Protein AF-A0A7X1L3L6-F1 (afdb_monomer_lite)

Sequence (174 aa):
MPSVTDPGHETSVGVLSGSQTISVDTRVDSISLASKSTITISGDVTLYVDGDIHISGKAMIDIPIGSALTIYASGTIHMAGQGIVNQNAKPENLIIYGTDGFSNAHFSGQAAFYGAIYAPEADFNFSGQEDIFGSIICNTVDITGQGNIHYDEHLKNIGSGTVSGFNIISWKNL

pLDDT: mean 88.83, std 12.39, range [46.47, 98.69]

Structure (mmCIF, N/CA/C/O backbone):
data_AF-A0A7X1L3L6-F1
#
_entry.id   AF-A0A7X1L3L6-F1
#
loop_
_atom_site.group_PDB
_atom_site.id
_atom_site.type_symbol
_atom_site.label_atom_id
_atom_site.label_alt_id
_atom_site.label_comp_id
_atom_site.label_asym_id
_atom_site.label_entity_id
_atom_site.label_seq_id
_atom_site.pdbx_PDB_ins_code
_atom_site.Cartn_x
_atom_site.Cartn_y
_atom_site.Cartn_z
_atom_site.occupancy
_atom_site.B_iso_or_equiv
_atom_site.auth_seq_id
_atom_site.auth_comp_id
_atom_site.auth_asym_id
_atom_site.auth_atom_id
_atom_site.pdbx_PDB_model_num
ATOM 1 N N . MET A 1 1 ? 7.232 -13.470 -14.972 1.00 62.84 1 MET A N 1
ATOM 2 C CA . MET A 1 1 ? 6.851 -14.166 -13.719 1.00 62.84 1 MET A CA 1
ATOM 3 C C . MET A 1 1 ? 5.352 -14.445 -13.774 1.00 62.84 1 MET A C 1
ATOM 5 O O . MET A 1 1 ? 4.723 -13.811 -14.612 1.00 62.84 1 MET A O 1
ATOM 9 N N . PRO A 1 2 ? 4.784 -15.409 -13.024 1.00 79.25 2 PRO A N 1
ATOM 10 C CA . PRO A 1 2 ? 3.338 -15.637 -13.073 1.00 79.25 2 PRO A CA 1
ATOM 11 C C . PRO A 1 2 ? 2.583 -14.373 -12.641 1.00 79.25 2 PRO A C 1
ATOM 13 O O . PRO A 1 2 ? 2.970 -13.741 -11.663 1.00 79.25 2 PRO A O 1
ATOM 16 N N . SER A 1 3 ? 1.547 -13.996 -13.388 1.00 79.69 3 SER A N 1
ATOM 17 C CA . SER A 1 3 ? 0.646 -12.910 -13.000 1.00 79.69 3 SER A CA 1
ATOM 18 C C . SER A 1 3 ? -0.198 -13.324 -11.791 1.00 79.69 3 SER A C 1
ATOM 20 O O . SER A 1 3 ? -0.381 -14.517 -11.521 1.00 79.69 3 SER A O 1
ATOM 22 N N . VAL A 1 4 ? -0.687 -12.337 -11.039 1.00 85.00 4 VAL A N 1
ATOM 23 C CA . VAL A 1 4 ? -1.617 -12.562 -9.928 1.00 85.00 4 VAL A CA 1
ATOM 24 C C . VAL A 1 4 ? -3.015 -12.207 -10.395 1.00 85.00 4 VAL A C 1
ATOM 26 O O . VAL A 1 4 ? -3.255 -11.105 -10.874 1.00 85.00 4 VAL A O 1
ATOM 29 N N . THR A 1 5 ? -3.949 -13.134 -10.233 1.00 84.31 5 THR A N 1
ATOM 30 C CA . THR A 1 5 ? -5.370 -12.851 -10.424 1.00 84.31 5 THR A CA 1
ATOM 31 C C . THR A 1 5 ? -5.978 -12.475 -9.082 1.00 84.31 5 THR A C 1
ATOM 33 O O . THR A 1 5 ? -5.655 -13.093 -8.066 1.00 84.31 5 THR A O 1
ATOM 36 N N . ASP A 1 6 ? -6.864 -11.482 -9.083 1.00 81.75 6 ASP A N 1
ATOM 37 C CA . ASP A 1 6 ? -7.730 -11.207 -7.939 1.00 81.75 6 ASP A CA 1
ATOM 38 C C . ASP A 1 6 ? -8.536 -12.485 -7.601 1.00 81.75 6 ASP A C 1
ATOM 40 O O . ASP A 1 6 ? -9.274 -12.972 -8.466 1.00 81.75 6 ASP A O 1
ATOM 44 N N . PRO A 1 7 ? -8.402 -13.074 -6.393 1.00 81.75 7 PRO A N 1
ATOM 45 C CA . PRO A 1 7 ? -9.155 -14.269 -6.012 1.00 81.75 7 PRO A CA 1
ATOM 46 C C . PRO A 1 7 ? -10.665 -14.009 -5.862 1.00 81.75 7 PRO A C 1
ATOM 48 O O . PRO A 1 7 ? -11.432 -14.965 -5.729 1.00 81.75 7 PRO A O 1
ATOM 51 N N . GLY A 1 8 ? -11.091 -12.748 -5.946 1.00 72.81 8 GLY A N 1
ATOM 52 C CA . GLY A 1 8 ? -12.473 -12.311 -5.913 1.00 72.81 8 GLY A CA 1
ATOM 53 C C . GLY A 1 8 ? -12.972 -12.084 -4.491 1.00 72.81 8 GLY A C 1
ATOM 54 O O . GLY A 1 8 ? -12.715 -12.863 -3.574 1.00 72.81 8 GLY A O 1
ATOM 55 N N . HIS A 1 9 ? -13.756 -11.021 -4.331 1.00 72.12 9 HIS A N 1
ATOM 56 C CA . HIS A 1 9 ? -14.533 -10.722 -3.131 1.00 72.12 9 HIS A CA 1
ATOM 57 C C . HIS A 1 9 ? -15.888 -10.115 -3.526 1.00 72.12 9 HIS A C 1
ATOM 59 O O . HIS A 1 9 ? -16.098 -9.810 -4.703 1.00 72.12 9 HIS A O 1
ATOM 65 N N . GLU A 1 10 ? -16.811 -9.997 -2.565 1.00 80.38 10 GLU A N 1
ATOM 66 C CA . GLU A 1 10 ? -18.189 -9.489 -2.708 1.00 80.38 10 GLU A CA 1
ATOM 67 C C . GLU A 1 10 ? -18.298 -8.144 -3.473 1.00 80.38 10 GLU A C 1
ATOM 69 O O . GLU A 1 10 ? -17.320 -7.544 -3.915 1.00 80.38 10 GLU A O 1
ATOM 74 N N . THR A 1 11 ? -19.518 -7.624 -3.638 1.00 89.44 11 THR A N 1
ATOM 75 C CA . THR A 1 11 ? -19.726 -6.308 -4.279 1.00 89.44 11 THR A CA 1
ATOM 76 C C . THR A 1 11 ? -18.932 -5.209 -3.562 1.00 89.44 11 THR A C 1
ATOM 78 O O . THR A 1 11 ? -18.919 -5.155 -2.332 1.00 89.44 11 THR A O 1
ATOM 81 N N . SER A 1 12 ? -18.303 -4.320 -4.337 1.00 93.94 12 SER A N 1
ATOM 82 C CA . SER A 1 12 ? -17.580 -3.160 -3.810 1.00 93.94 12 SER A CA 1
ATOM 83 C C . SER A 1 12 ? -18.454 -2.315 -2.872 1.00 93.94 12 SER A C 1
ATOM 85 O O . SER A 1 12 ? -19.629 -2.064 -3.155 1.00 93.94 12 SER A O 1
ATOM 87 N N . VAL A 1 13 ? -17.869 -1.838 -1.770 1.00 95.75 13 VAL A N 1
ATOM 88 C CA . VAL A 1 13 ? -18.517 -0.911 -0.823 1.00 95.75 13 VAL A CA 1
ATOM 89 C C . VAL A 1 13 ? -18.315 0.565 -1.195 1.00 95.75 13 VAL A C 1
ATOM 91 O O . VAL A 1 13 ? -18.638 1.456 -0.407 1.00 95.75 13 VAL A O 1
ATOM 94 N N . GLY A 1 14 ? -17.799 0.839 -2.394 1.00 96.81 14 GLY A N 1
ATOM 95 C CA . GLY A 1 14 ? -17.520 2.185 -2.882 1.00 96.81 14 GLY A CA 1
ATOM 96 C C . GLY A 1 14 ? -16.105 2.656 -2.551 1.00 96.81 14 GLY A C 1
ATOM 97 O O . GLY A 1 14 ? -15.178 1.860 -2.416 1.00 96.81 14 GLY A O 1
ATOM 98 N N . VAL A 1 15 ? -15.925 3.972 -2.433 1.00 98.00 15 VAL A N 1
ATOM 99 C CA . VAL A 1 15 ? -14.619 4.594 -2.167 1.00 98.00 15 VAL A CA 1
ATOM 100 C C . VAL A 1 15 ? -14.336 4.645 -0.668 1.00 98.00 15 VAL A C 1
ATOM 102 O O . VAL A 1 15 ? -15.094 5.261 0.087 1.00 98.00 15 VAL A O 1
ATOM 105 N N . LEU A 1 16 ? -13.194 4.105 -0.233 1.00 97.62 16 LEU A N 1
ATOM 106 C CA . LEU A 1 16 ? -12.706 4.371 1.121 1.00 97.62 16 LEU A CA 1
ATOM 107 C C . LEU A 1 16 ? -12.058 5.751 1.175 1.00 97.62 16 LEU A C 1
ATOM 109 O O . LEU A 1 16 ? -11.061 6.032 0.511 1.00 97.62 16 LEU A O 1
ATOM 113 N N . SER A 1 17 ? -12.632 6.618 2.001 1.00 96.19 17 SER A N 1
ATOM 114 C CA . SER A 1 17 ? -12.134 7.965 2.257 1.00 96.19 17 SER A CA 1
ATOM 115 C C . SER A 1 17 ? -12.346 8.345 3.723 1.00 96.19 17 SER A C 1
ATOM 117 O O . SER A 1 17 ? -13.137 7.720 4.432 1.00 96.19 17 SER A O 1
ATOM 119 N N . GLY A 1 18 ? -11.625 9.363 4.195 1.00 96.44 18 GLY A N 1
ATOM 120 C CA . GLY A 1 18 ? -11.707 9.802 5.590 1.00 96.44 18 GLY A CA 1
ATOM 121 C C . GLY A 1 18 ? -11.128 8.792 6.589 1.00 96.44 18 GLY A C 1
ATOM 122 O O . GLY A 1 18 ? -10.494 7.809 6.210 1.00 96.44 18 GLY A O 1
ATOM 123 N N . SER A 1 19 ? -11.293 9.079 7.884 1.00 98.12 19 SER A N 1
ATOM 124 C CA . SER A 1 19 ? -10.803 8.189 8.941 1.00 98.12 19 SER A CA 1
ATOM 125 C C . SER A 1 19 ? -11.822 7.108 9.277 1.00 98.12 19 SER A C 1
ATOM 127 O O . SER A 1 19 ? -12.975 7.429 9.563 1.00 98.12 19 SER A O 1
ATOM 129 N N . GLN A 1 20 ? -11.393 5.849 9.285 1.00 97.94 20 GLN A N 1
ATOM 130 C CA . GLN A 1 20 ? -12.242 4.692 9.580 1.00 97.94 20 GLN A CA 1
ATOM 131 C C . GLN A 1 20 ? -11.403 3.472 9.976 1.00 97.94 20 GLN A C 1
ATOM 133 O O . GLN A 1 20 ? -10.198 3.435 9.739 1.00 97.94 20 GLN A O 1
ATOM 138 N N . THR A 1 21 ? -12.043 2.466 10.569 1.00 98.50 21 THR A N 1
ATOM 139 C CA . THR A 1 21 ? -11.411 1.180 10.886 1.00 98.50 21 THR A CA 1
ATOM 140 C C . THR A 1 21 ? -11.954 0.103 9.961 1.00 98.50 21 THR A C 1
ATOM 142 O O . THR A 1 21 ? -13.170 -0.009 9.814 1.00 98.50 21 THR A O 1
ATOM 145 N N . ILE A 1 22 ? -11.062 -0.695 9.376 1.00 98.19 22 ILE A N 1
ATOM 146 C CA . ILE A 1 22 ? -11.423 -1.876 8.590 1.00 98.19 22 ILE A CA 1
ATOM 147 C C . ILE A 1 22 ? -11.017 -3.115 9.384 1.00 98.19 22 ILE A C 1
ATOM 149 O O . ILE A 1 22 ? -9.854 -3.266 9.759 1.00 98.19 22 ILE A O 1
ATOM 153 N N . SER A 1 23 ? -11.993 -3.979 9.655 1.00 97.69 23 SER A N 1
ATOM 154 C CA . SER A 1 23 ? -11.821 -5.183 10.483 1.00 97.69 23 SER A CA 1
ATOM 155 C C . SER A 1 23 ? -12.172 -6.479 9.754 1.00 97.69 23 SER A C 1
ATOM 157 O O . SER A 1 23 ? -12.160 -7.546 10.358 1.00 97.69 23 SER A O 1
ATOM 159 N N . VAL A 1 24 ? -12.564 -6.383 8.484 1.00 95.56 24 VAL A N 1
ATOM 160 C CA . VAL A 1 24 ? -12.968 -7.515 7.650 1.00 95.56 24 VAL A CA 1
ATOM 161 C C . VAL A 1 24 ? -12.478 -7.293 6.232 1.00 95.56 24 VAL A C 1
ATOM 163 O O . VAL A 1 24 ? -12.319 -6.146 5.799 1.00 95.56 24 VAL A O 1
ATOM 166 N N . ASP A 1 25 ? -12.295 -8.385 5.501 1.00 96.69 25 ASP A N 1
ATOM 167 C CA . ASP A 1 25 ? -11.987 -8.328 4.079 1.00 96.69 25 ASP A CA 1
ATOM 168 C C . ASP A 1 25 ? -13.018 -7.462 3.355 1.00 96.69 25 ASP A C 1
ATOM 170 O O . ASP A 1 25 ? -14.227 -7.592 3.574 1.00 96.69 25 ASP A O 1
ATOM 174 N N . THR A 1 26 ? -12.555 -6.547 2.508 1.00 95.62 26 THR A N 1
ATOM 175 C CA . THR A 1 26 ? -13.417 -5.526 1.897 1.00 95.62 26 THR A CA 1
ATOM 176 C C . THR A 1 26 ? -12.980 -5.245 0.465 1.00 95.62 26 THR A C 1
ATOM 178 O O . THR A 1 26 ? -11.792 -5.068 0.198 1.00 95.62 26 THR A O 1
ATOM 181 N N . ARG A 1 27 ? -13.947 -5.191 -0.461 1.00 96.75 27 ARG A N 1
ATOM 182 C CA . ARG A 1 27 ? -13.732 -4.758 -1.845 1.00 96.75 27 ARG A CA 1
ATOM 183 C C . ARG A 1 27 ? -14.192 -3.323 -2.022 1.00 96.75 27 ARG A C 1
ATOM 185 O O . ARG A 1 27 ? -15.228 -2.949 -1.477 1.00 96.75 27 ARG A O 1
ATOM 192 N N . VAL A 1 28 ? -13.416 -2.522 -2.738 1.00 97.25 28 VAL A N 1
ATOM 193 C CA . VAL A 1 28 ? -13.602 -1.072 -2.835 1.00 97.25 28 VAL A CA 1
ATOM 194 C C . VAL A 1 28 ? -13.311 -0.599 -4.254 1.00 97.25 28 VAL A C 1
ATOM 196 O O . VAL A 1 28 ? -12.453 -1.152 -4.942 1.00 97.25 28 VAL A O 1
ATOM 199 N N . ASP A 1 29 ? -13.982 0.473 -4.668 1.00 97.56 29 ASP A N 1
ATOM 200 C CA . ASP A 1 29 ? -13.764 1.072 -5.987 1.00 97.56 29 ASP A CA 1
ATOM 201 C C . ASP A 1 29 ? -12.382 1.731 -6.052 1.00 97.56 29 ASP A C 1
ATOM 203 O O . ASP A 1 29 ? -11.713 1.717 -7.076 1.00 97.56 29 ASP A O 1
ATOM 207 N N . SER A 1 30 ? -11.971 2.370 -4.956 1.00 98.12 30 SER A N 1
ATOM 208 C CA . SER A 1 30 ? -10.684 3.052 -4.798 1.00 98.12 30 SER A CA 1
ATOM 209 C C . SER A 1 30 ? -10.452 3.407 -3.329 1.00 98.12 30 SER A C 1
ATOM 211 O O . SER A 1 30 ? -11.374 3.390 -2.504 1.00 98.12 30 SER A O 1
ATOM 213 N N . ILE A 1 31 ? -9.215 3.774 -3.004 1.00 98.31 31 ILE A N 1
ATOM 214 C CA . ILE A 1 31 ? -8.853 4.364 -1.714 1.00 98.31 31 ILE A CA 1
ATOM 215 C C . ILE A 1 31 ? -8.360 5.784 -1.977 1.00 98.31 31 ILE A C 1
ATOM 217 O O . ILE A 1 31 ? -7.389 5.981 -2.698 1.00 98.31 31 ILE A O 1
ATOM 221 N N . SER A 1 32 ? -8.995 6.785 -1.372 1.00 97.69 32 SER A N 1
ATOM 222 C CA . SER A 1 32 ? -8.619 8.191 -1.539 1.00 97.69 32 SER A CA 1
ATOM 223 C C . SER A 1 32 ? -8.521 8.884 -0.184 1.00 97.69 32 SER A C 1
ATOM 225 O O . SER A 1 32 ? -9.523 9.313 0.397 1.00 97.69 32 SER A O 1
ATOM 227 N N . LEU A 1 33 ? -7.292 9.034 0.312 1.00 97.38 33 LEU A N 1
ATOM 228 C CA . LEU A 1 33 ? -6.986 9.636 1.605 1.00 97.38 33 LEU A CA 1
ATOM 229 C C . LEU A 1 33 ? -6.212 10.949 1.460 1.00 97.38 33 LEU A C 1
ATOM 231 O O . LEU A 1 33 ? -5.267 11.082 0.682 1.00 97.38 33 LEU A O 1
ATOM 235 N N . ALA A 1 34 ? -6.605 11.938 2.259 1.00 95.75 34 ALA A N 1
ATOM 236 C CA . ALA A 1 34 ? -6.011 13.270 2.255 1.00 95.75 34 ALA A CA 1
ATOM 237 C C . ALA A 1 34 ? -5.988 13.892 3.658 1.00 95.75 34 ALA A C 1
ATOM 239 O O . ALA A 1 34 ? -6.590 13.389 4.614 1.00 95.75 34 ALA A O 1
ATOM 240 N N . SER A 1 35 ? -5.327 15.044 3.787 1.00 94.88 35 SER A N 1
ATOM 241 C CA . SER A 1 35 ? -5.230 15.802 5.042 1.00 94.88 35 SER A CA 1
ATOM 242 C C . SER A 1 35 ? -4.619 14.986 6.187 1.00 94.88 35 SER A C 1
ATOM 244 O O . SER A 1 35 ? -3.422 14.752 6.157 1.00 94.88 35 SER A O 1
ATOM 246 N N . LYS A 1 36 ? -5.385 14.600 7.211 1.00 95.06 36 LYS A N 1
ATOM 247 C CA . LYS A 1 36 ? -4.917 13.794 8.358 1.00 95.06 36 LYS A CA 1
ATOM 248 C C . LYS A 1 36 ? -5.794 12.550 8.550 1.00 95.06 36 LYS A C 1
ATOM 250 O O . LYS A 1 36 ? -5.997 12.115 9.677 1.00 95.06 36 LYS A O 1
ATOM 255 N N . SER A 1 37 ? -6.418 12.080 7.469 1.00 96.56 37 SER A N 1
ATOM 256 C CA . SER A 1 37 ? -7.290 10.907 7.530 1.00 96.56 37 SER A CA 1
ATOM 257 C C . SER A 1 37 ? -6.479 9.635 7.757 1.00 96.56 37 SER A C 1
ATOM 259 O O . SER A 1 37 ? -5.366 9.505 7.248 1.00 96.56 37 SER A O 1
ATOM 261 N N . THR A 1 38 ? -7.040 8.709 8.527 1.00 97.69 38 THR A N 1
ATOM 262 C CA . THR A 1 38 ? -6.383 7.445 8.865 1.00 97.69 38 THR A CA 1
ATOM 263 C C . THR A 1 38 ? -7.344 6.289 8.660 1.00 97.69 38 THR A C 1
ATOM 265 O O . THR A 1 38 ? -8.372 6.225 9.334 1.00 97.69 38 THR A O 1
ATOM 268 N N . ILE A 1 39 ? -6.994 5.365 7.767 1.00 98.38 39 ILE A N 1
ATOM 269 C CA . ILE A 1 39 ? -7.599 4.031 7.764 1.00 98.38 39 ILE A CA 1
ATOM 270 C C . ILE A 1 39 ? -6.792 3.172 8.732 1.00 98.38 39 ILE A C 1
ATOM 272 O O . ILE A 1 39 ? -5.599 2.987 8.524 1.00 98.38 39 ILE A O 1
ATOM 276 N N . THR A 1 40 ? -7.420 2.659 9.783 1.00 98.69 40 THR A N 1
ATOM 277 C CA . THR A 1 40 ? -6.775 1.739 10.728 1.00 98.69 40 THR A CA 1
ATOM 278 C C . THR A 1 40 ? -7.203 0.310 10.423 1.00 98.69 40 THR A C 1
ATOM 280 O O . THR A 1 40 ? -8.399 0.018 10.390 1.00 98.69 40 THR A O 1
ATOM 283 N N . ILE A 1 41 ? -6.239 -0.584 10.229 1.00 98.69 41 I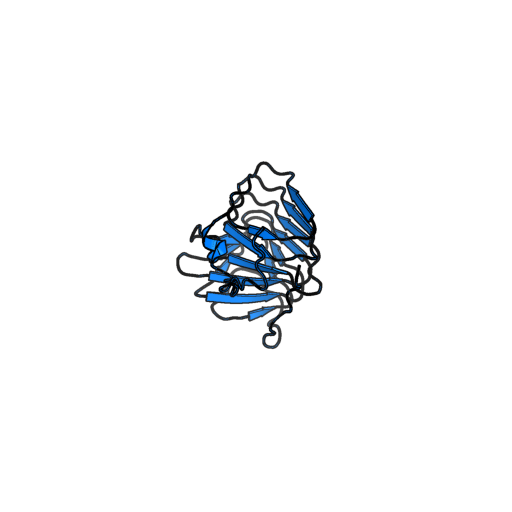LE A N 1
ATOM 284 C CA . ILE A 1 41 ? -6.490 -2.019 10.079 1.00 98.69 41 ILE A CA 1
ATOM 285 C C . ILE A 1 41 ? -6.648 -2.659 11.458 1.00 98.69 41 ILE A C 1
ATOM 287 O O . ILE A 1 41 ? -5.943 -2.306 12.401 1.00 98.69 41 ILE A O 1
ATOM 291 N N . SER A 1 42 ? -7.591 -3.586 11.596 1.00 98.38 42 SER A N 1
ATOM 292 C CA . SER A 1 42 ? -7.816 -4.319 12.839 1.00 98.38 42 SER A CA 1
ATOM 293 C C . SER A 1 42 ? -7.955 -5.810 12.553 1.00 98.38 42 SER A C 1
ATOM 295 O O . SER A 1 42 ? -8.970 -6.247 12.017 1.00 98.38 42 SER A O 1
ATOM 297 N N . GLY A 1 43 ? -6.937 -6.580 12.942 1.00 97.69 43 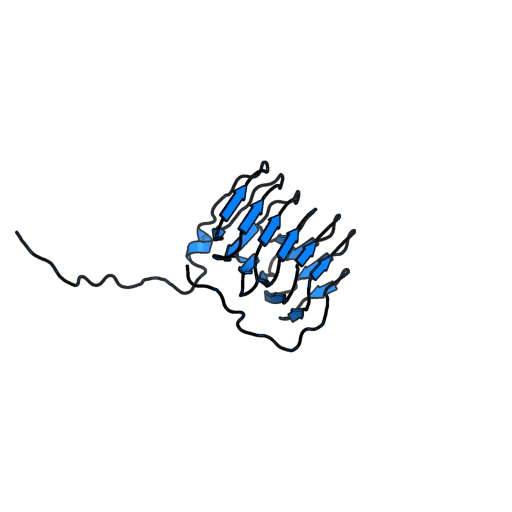GLY A N 1
ATOM 298 C CA . GLY A 1 43 ? -6.830 -8.007 12.631 1.00 97.69 43 GLY A CA 1
ATOM 299 C C . GLY A 1 43 ? -6.098 -8.266 11.314 1.00 97.69 43 GLY A C 1
ATOM 300 O O . GLY A 1 43 ? -5.370 -7.402 10.824 1.00 97.69 43 GLY A O 1
ATOM 301 N N . ASP A 1 44 ? -6.289 -9.461 10.761 1.00 97.19 44 ASP A N 1
ATOM 302 C CA . ASP A 1 44 ? -5.756 -9.843 9.453 1.00 97.19 44 ASP A CA 1
ATOM 303 C C . ASP A 1 44 ? -6.812 -9.524 8.392 1.00 97.19 44 ASP A C 1
ATOM 305 O O . ASP A 1 44 ? -7.885 -10.127 8.384 1.00 97.19 44 ASP A O 1
ATOM 309 N N . VAL A 1 45 ? -6.534 -8.533 7.542 1.00 97.50 45 VAL A N 1
ATOM 310 C CA . VAL A 1 45 ? -7.497 -7.987 6.572 1.00 97.50 45 VAL A CA 1
ATOM 311 C C . VAL A 1 45 ? -6.934 -8.049 5.159 1.00 97.50 45 VAL A C 1
ATOM 313 O O . VAL A 1 45 ? -5.777 -7.700 4.918 1.00 97.50 45 VAL A O 1
ATOM 316 N N . THR A 1 46 ? -7.792 -8.410 4.208 1.00 97.56 46 THR A N 1
ATOM 317 C CA . THR A 1 46 ? -7.536 -8.303 2.771 1.00 97.56 46 THR A CA 1
ATOM 318 C C . THR A 1 46 ? -8.379 -7.192 2.146 1.00 97.56 46 THR A C 1
ATOM 320 O O . THR A 1 46 ? -9.608 -7.192 2.237 1.00 97.56 46 THR A O 1
ATOM 323 N N . LEU A 1 47 ? -7.726 -6.241 1.480 1.00 97.19 47 LEU A N 1
ATOM 324 C CA . LEU A 1 47 ? -8.380 -5.216 0.671 1.00 97.19 47 LEU A CA 1
ATOM 325 C C . LEU A 1 47 ? -8.266 -5.554 -0.814 1.00 97.19 47 LEU A C 1
ATOM 327 O O . LEU A 1 47 ? -7.169 -5.777 -1.319 1.00 97.19 47 LEU A O 1
ATOM 331 N N . TYR A 1 48 ? -9.398 -5.525 -1.507 1.00 96.94 48 TYR A N 1
ATOM 332 C CA . TYR A 1 48 ? -9.488 -5.663 -2.959 1.00 96.94 48 TYR A CA 1
ATOM 333 C C . TYR A 1 48 ? -9.831 -4.295 -3.537 1.00 96.94 48 TYR A C 1
ATOM 335 O O . TYR A 1 48 ? -10.909 -3.770 -3.260 1.00 96.94 48 TYR A O 1
ATOM 343 N N . VAL A 1 49 ? -8.907 -3.681 -4.268 1.00 97.31 49 VAL A N 1
ATOM 344 C CA . VAL A 1 49 ? -9.057 -2.310 -4.768 1.00 97.31 49 VAL A CA 1
ATOM 345 C C . VAL A 1 49 ? -9.136 -2.350 -6.286 1.00 97.31 49 VAL A C 1
ATOM 347 O O . VAL A 1 49 ? -8.141 -2.643 -6.942 1.00 97.31 49 VAL A O 1
ATOM 350 N N . ASP A 1 50 ? -10.313 -2.052 -6.837 1.00 95.81 50 ASP A N 1
ATOM 351 C CA . ASP A 1 50 ? -10.572 -2.151 -8.281 1.00 95.81 50 ASP A CA 1
ATOM 352 C C . ASP A 1 50 ? -9.921 -1.017 -9.090 1.00 95.81 50 ASP A C 1
ATOM 354 O O . ASP A 1 50 ? -9.559 -1.197 -10.256 1.00 95.81 50 ASP A O 1
ATOM 358 N N . GLY A 1 51 ? -9.791 0.158 -8.478 1.00 96.12 51 GLY A N 1
ATOM 359 C CA . GLY A 1 51 ? -9.188 1.356 -9.050 1.00 96.12 51 GLY A CA 1
ATOM 360 C C . GLY A 1 51 ? -8.002 1.853 -8.231 1.00 96.12 51 GLY A C 1
ATOM 361 O O . GLY A 1 51 ? -7.272 1.081 -7.620 1.00 96.12 51 GLY A O 1
ATOM 362 N N . ASP A 1 52 ? -7.803 3.168 -8.214 1.00 98.06 52 ASP A N 1
ATOM 363 C CA . ASP A 1 52 ? -6.575 3.747 -7.676 1.00 98.06 52 ASP A CA 1
ATOM 364 C C . ASP A 1 52 ? -6.527 3.795 -6.139 1.00 98.06 52 ASP A C 1
ATOM 366 O O . ASP A 1 52 ? -7.530 4.007 -5.449 1.00 98.06 52 ASP A O 1
ATOM 370 N N . ILE A 1 53 ? -5.315 3.688 -5.597 1.00 98.38 53 ILE A N 1
ATOM 371 C CA . ILE A 1 53 ? -4.987 4.038 -4.213 1.00 98.38 53 ILE A CA 1
ATOM 372 C C . ILE A 1 53 ? -4.223 5.358 -4.238 1.00 98.38 53 ILE A C 1
ATOM 374 O O . ILE A 1 53 ? -3.084 5.422 -4.696 1.00 98.38 53 ILE A O 1
ATOM 378 N N . HIS A 1 54 ? -4.823 6.414 -3.701 1.00 97.81 54 HIS A N 1
ATOM 379 C CA . HIS A 1 54 ? -4.216 7.734 -3.603 1.00 97.81 54 HIS A CA 1
ATOM 380 C C . HIS A 1 54 ? -4.155 8.205 -2.146 1.00 97.81 54 HIS A C 1
ATOM 382 O O . HIS A 1 54 ? -5.184 8.413 -1.501 1.00 97.81 54 HIS A O 1
ATOM 388 N N . ILE A 1 55 ? -2.943 8.408 -1.623 1.00 96.81 55 ILE A N 1
ATOM 389 C CA . ILE A 1 55 ? -2.696 8.894 -0.258 1.00 96.81 55 ILE A CA 1
ATOM 390 C C . ILE A 1 55 ? -1.865 10.175 -0.319 1.00 96.81 55 ILE A C 1
ATOM 392 O O . ILE A 1 55 ? -0.755 10.190 -0.852 1.00 96.81 55 ILE A O 1
ATOM 396 N N . SER A 1 56 ? -2.391 11.255 0.261 1.00 95.25 56 SER A N 1
ATOM 397 C CA . SER A 1 56 ? -1.775 12.585 0.232 1.00 95.25 56 SER A CA 1
ATOM 398 C C . SER A 1 56 ? -1.812 13.309 1.586 1.00 95.25 56 SER A C 1
ATOM 400 O O . SER A 1 56 ? -2.526 12.941 2.525 1.00 95.25 56 SER A O 1
ATOM 402 N N . GLY A 1 57 ? -1.040 14.394 1.700 1.00 93.19 57 GLY A N 1
ATOM 403 C CA . GLY A 1 57 ? -0.943 15.184 2.927 1.00 93.19 57 GLY A CA 1
ATOM 404 C C . GLY A 1 57 ? -0.237 14.422 4.052 1.00 93.19 57 GLY A C 1
ATOM 405 O O . GLY A 1 57 ? 0.880 13.949 3.884 1.00 93.19 57 GLY A O 1
ATOM 406 N N . LYS A 1 58 ? -0.878 14.342 5.220 1.00 92.81 58 LYS A N 1
ATOM 407 C CA . LYS A 1 58 ? -0.453 13.544 6.383 1.00 92.81 58 LYS A CA 1
ATOM 408 C C . LYS A 1 58 ? -1.372 12.337 6.609 1.00 92.81 58 LYS A C 1
ATOM 410 O O . LYS A 1 58 ? -1.466 11.859 7.736 1.00 92.81 58 LYS A O 1
ATOM 415 N N . ALA A 1 59 ? -2.111 11.917 5.584 1.00 95.69 59 ALA A N 1
ATOM 416 C CA . ALA A 1 59 ? -2.965 10.750 5.687 1.00 95.69 59 ALA A CA 1
ATOM 417 C C . ALA A 1 59 ? -2.144 9.457 5.690 1.00 95.69 59 ALA A C 1
ATOM 419 O O . ALA A 1 59 ? -1.003 9.444 5.219 1.00 95.69 59 ALA A O 1
ATOM 420 N N . MET A 1 60 ? -2.727 8.389 6.231 1.00 96.44 60 MET A N 1
ATOM 421 C CA . MET A 1 60 ? -2.073 7.084 6.299 1.00 96.44 60 MET A CA 1
ATOM 422 C C . MET A 1 60 ? -3.062 5.922 6.332 1.00 96.44 60 MET A C 1
ATOM 424 O O . MET A 1 60 ? -4.193 6.068 6.800 1.00 96.44 60 MET A O 1
ATOM 428 N N . ILE A 1 61 ? -2.592 4.755 5.906 1.00 97.88 61 ILE A N 1
ATOM 429 C CA . ILE A 1 61 ? -3.145 3.470 6.335 1.00 97.88 61 ILE A CA 1
ATOM 430 C C . ILE A 1 61 ? -2.253 2.977 7.475 1.00 97.88 61 ILE A C 1
ATOM 432 O O . ILE A 1 61 ? -1.056 2.789 7.281 1.00 97.88 61 ILE A O 1
ATOM 436 N N . ASP A 1 62 ? -2.811 2.826 8.669 1.00 98.31 62 ASP A N 1
ATOM 437 C CA . ASP A 1 62 ? -2.108 2.336 9.854 1.00 98.31 62 ASP A CA 1
ATOM 438 C C . ASP A 1 62 ? -2.390 0.845 10.039 1.00 98.31 62 ASP A C 1
ATOM 440 O O . ASP A 1 62 ? -3.553 0.437 10.072 1.00 98.31 62 ASP A O 1
ATOM 444 N N . ILE A 1 63 ? -1.334 0.043 10.177 1.00 98.62 63 ILE A N 1
ATOM 445 C CA . ILE A 1 63 ? -1.403 -1.380 10.521 1.00 98.62 63 ILE A CA 1
ATOM 446 C C . ILE A 1 63 ? -0.811 -1.518 11.929 1.00 98.62 63 ILE A C 1
ATOM 448 O O . ILE A 1 63 ? 0.415 -1.587 12.072 1.00 98.62 63 ILE A O 1
ATOM 452 N N . PRO A 1 64 ? -1.651 -1.509 12.980 1.00 98.56 64 PRO A N 1
ATOM 453 C CA . PRO A 1 64 ? -1.204 -1.637 14.358 1.00 98.56 64 PRO A CA 1
ATOM 454 C C . PRO A 1 64 ? -0.492 -2.966 14.624 1.00 98.56 64 PRO A C 1
ATOM 456 O O . PRO A 1 64 ? -0.677 -3.955 13.911 1.00 98.56 64 PRO A O 1
ATOM 459 N N . ILE A 1 65 ? 0.280 -3.005 15.714 1.00 98.12 65 ILE A N 1
ATOM 460 C CA . ILE A 1 65 ? 0.955 -4.226 16.170 1.00 98.12 65 ILE A CA 1
ATOM 461 C C . ILE A 1 65 ? -0.071 -5.352 16.355 1.00 98.12 65 ILE A C 1
ATOM 463 O O . ILE A 1 65 ? -1.083 -5.176 17.035 1.00 98.12 65 ILE A O 1
ATOM 467 N N . GLY A 1 66 ? 0.216 -6.517 15.774 1.00 96.50 66 GLY A N 1
ATOM 468 C CA . GLY A 1 66 ? -0.658 -7.691 15.816 1.00 96.50 66 GLY A CA 1
ATOM 469 C C . GLY A 1 66 ? -1.763 -7.709 14.756 1.00 96.50 66 GLY A C 1
ATOM 470 O O . GLY A 1 66 ? -2.605 -8.597 14.805 1.00 96.50 66 GLY A O 1
ATOM 471 N N . SER A 1 67 ? -1.771 -6.750 13.827 1.00 98.38 67 SER A N 1
ATOM 472 C CA . SER A 1 67 ? -2.608 -6.766 12.618 1.00 98.38 67 SER A CA 1
ATOM 473 C C . SER A 1 67 ? -1.750 -6.988 11.370 1.00 98.38 67 SER A C 1
ATOM 475 O O . SER A 1 67 ? -0.549 -6.694 11.381 1.00 98.38 67 SER A O 1
ATOM 477 N N . ALA A 1 68 ? -2.371 -7.468 10.294 1.00 98.12 68 ALA A N 1
ATOM 478 C CA . ALA A 1 68 ? -1.742 -7.644 8.990 1.00 98.12 68 ALA A CA 1
ATOM 479 C C . ALA A 1 68 ? -2.668 -7.162 7.868 1.00 98.12 68 ALA A C 1
ATOM 481 O O . ALA A 1 68 ? -3.892 -7.247 7.971 1.00 98.12 68 ALA A O 1
ATOM 482 N N . LEU A 1 69 ? -2.073 -6.662 6.788 1.00 98.44 69 LEU A N 1
ATOM 483 C CA . LEU A 1 69 ? -2.797 -6.179 5.620 1.00 98.44 69 LEU A CA 1
ATOM 484 C C . LEU A 1 69 ? -2.280 -6.849 4.349 1.00 98.44 69 LEU A C 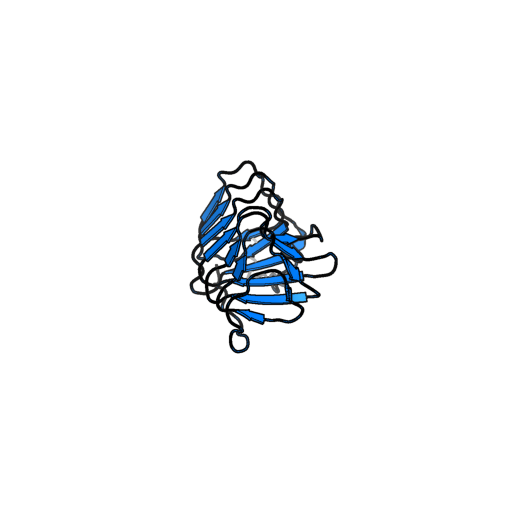1
ATOM 486 O O . LEU A 1 69 ? -1.098 -6.751 4.021 1.00 98.44 69 LEU A O 1
ATOM 490 N N . THR A 1 70 ? -3.190 -7.460 3.600 1.00 97.94 70 THR A N 1
ATOM 491 C CA . THR A 1 70 ? -2.959 -7.827 2.200 1.00 97.94 70 THR A CA 1
ATOM 492 C C . THR A 1 70 ? -3.770 -6.902 1.301 1.00 97.94 70 THR A C 1
ATOM 494 O O . THR A 1 70 ? -4.933 -6.632 1.585 1.00 97.94 70 THR A O 1
ATOM 497 N N . ILE A 1 71 ? -3.178 -6.407 0.219 1.00 97.69 71 ILE A N 1
ATOM 498 C CA . ILE A 1 71 ? -3.864 -5.590 -0.784 1.00 97.69 71 ILE A CA 1
ATOM 499 C C . ILE A 1 71 ? -3.750 -6.286 -2.136 1.00 97.69 71 ILE A C 1
ATOM 501 O O . ILE A 1 71 ? -2.641 -6.510 -2.609 1.00 97.69 71 ILE A O 1
ATOM 505 N N . TYR A 1 72 ? -4.880 -6.577 -2.772 1.00 97.06 72 TYR A N 1
ATOM 506 C CA . TYR A 1 72 ? -4.953 -6.836 -4.207 1.00 97.06 72 TYR A CA 1
ATOM 507 C C . TYR A 1 72 ? -5.290 -5.514 -4.889 1.00 97.06 72 TYR A C 1
ATOM 509 O O . TYR A 1 72 ? -6.414 -5.023 -4.783 1.00 97.06 72 TYR A O 1
ATOM 517 N N . ALA A 1 73 ? -4.289 -4.899 -5.508 1.00 96.75 73 ALA A N 1
ATOM 518 C CA . ALA A 1 73 ? -4.423 -3.605 -6.155 1.00 96.75 73 ALA A CA 1
ATOM 519 C C . ALA A 1 73 ? -4.564 -3.787 -7.665 1.00 96.75 73 ALA A C 1
ATOM 521 O O . ALA A 1 73 ? -3.688 -4.374 -8.298 1.00 96.75 73 ALA A O 1
ATOM 522 N N . SER A 1 74 ? -5.637 -3.229 -8.216 1.00 92.88 74 SER A N 1
ATOM 523 C CA . SER A 1 74 ? -5.775 -2.876 -9.628 1.00 92.88 74 SER A CA 1
ATOM 524 C C . SER A 1 74 ? -5.437 -1.382 -9.810 1.00 92.88 74 SER A C 1
ATOM 526 O O . SER A 1 74 ? -5.198 -0.661 -8.842 1.00 92.88 74 SER A O 1
ATOM 528 N N . GLY A 1 75 ? -5.328 -0.901 -11.050 1.00 95.31 75 GLY A N 1
ATOM 529 C CA . GLY A 1 75 ? -5.082 0.515 -11.353 1.00 95.31 75 GLY A CA 1
ATOM 530 C C . GLY A 1 75 ? -3.681 1.017 -10.978 1.00 95.31 75 GLY A C 1
ATOM 531 O O . GLY A 1 75 ? -2.669 0.514 -11.479 1.00 95.31 75 GLY A O 1
ATOM 532 N N . THR A 1 76 ? -3.608 2.066 -10.154 1.00 98.00 76 THR A N 1
ATOM 533 C CA . THR A 1 76 ? -2.346 2.685 -9.713 1.00 98.00 76 THR A CA 1
ATOM 534 C C . THR A 1 76 ? -2.282 2.901 -8.202 1.00 98.00 76 THR A C 1
ATOM 536 O O . THR A 1 76 ? -3.296 3.099 -7.533 1.00 98.00 76 THR A O 1
ATOM 539 N N . ILE A 1 77 ? -1.068 2.908 -7.644 1.00 98.00 77 ILE A N 1
ATOM 540 C CA . ILE A 1 77 ? -0.816 3.333 -6.262 1.00 98.00 77 ILE A CA 1
ATOM 541 C C . ILE A 1 77 ? 0.035 4.599 -6.275 1.00 98.00 77 ILE A C 1
ATOM 543 O O . ILE A 1 77 ? 1.179 4.585 -6.714 1.00 98.00 77 ILE A O 1
ATOM 547 N N . HIS A 1 78 ? -0.484 5.674 -5.694 1.00 97.06 78 HIS A N 1
ATOM 548 C CA . HIS A 1 78 ? 0.245 6.906 -5.430 1.00 97.06 78 HIS A CA 1
ATOM 549 C C . HIS A 1 78 ? 0.234 7.200 -3.934 1.00 97.06 78 HIS A C 1
ATOM 551 O O . HIS A 1 78 ? -0.803 7.530 -3.354 1.00 97.06 78 HIS A O 1
ATOM 557 N N . MET A 1 79 ? 1.405 7.119 -3.306 1.00 93.75 79 MET A N 1
ATOM 558 C CA . MET A 1 79 ? 1.557 7.381 -1.878 1.00 93.75 79 MET A CA 1
ATOM 559 C C . MET A 1 79 ? 2.554 8.501 -1.614 1.00 93.75 79 MET A C 1
ATOM 561 O O . MET A 1 79 ? 3.730 8.425 -1.976 1.00 93.75 79 MET A O 1
ATOM 565 N N . ALA A 1 80 ? 2.077 9.525 -0.917 1.00 89.62 80 ALA A N 1
ATOM 566 C CA . ALA A 1 80 ? 2.871 10.601 -0.349 1.00 89.62 80 ALA A CA 1
ATOM 567 C C . ALA A 1 80 ? 2.641 10.691 1.170 1.00 89.62 80 ALA A C 1
ATOM 569 O O . ALA A 1 80 ? 1.757 10.044 1.737 1.00 89.62 80 ALA A O 1
ATOM 570 N N . GLY A 1 81 ? 3.439 11.517 1.847 1.00 83.56 81 GLY A N 1
ATOM 571 C CA . GLY A 1 81 ? 3.334 11.682 3.295 1.00 83.56 81 GLY A CA 1
ATOM 572 C C . GLY A 1 81 ? 3.785 10.427 4.041 1.00 83.56 81 GLY A C 1
ATOM 573 O O . GLY A 1 81 ? 4.933 10.014 3.895 1.00 83.56 81 GLY A O 1
ATOM 574 N N . GLN A 1 82 ? 2.901 9.856 4.862 1.00 88.25 82 GLN A N 1
ATOM 575 C CA . GLN A 1 82 ? 3.188 8.645 5.643 1.00 88.25 82 GLN A CA 1
ATOM 576 C C . GLN A 1 82 ? 2.879 7.351 4.866 1.00 88.25 82 GLN A C 1
ATOM 578 O O . GLN A 1 82 ? 3.468 6.321 5.165 1.00 88.25 82 GLN A O 1
ATOM 583 N N . GLY A 1 83 ? 2.001 7.393 3.852 1.00 92.56 83 GLY A N 1
ATOM 584 C CA . GLY A 1 83 ? 1.655 6.218 3.041 1.00 92.56 83 GLY A CA 1
ATOM 585 C C . GLY A 1 83 ? 0.982 5.108 3.859 1.00 92.56 83 GLY A C 1
ATOM 586 O O . GLY A 1 83 ? -0.051 5.342 4.488 1.00 92.56 83 GLY A O 1
ATOM 587 N N . ILE A 1 84 ? 1.564 3.908 3.847 1.00 96.06 84 ILE A N 1
ATOM 588 C CA . ILE A 1 84 ? 1.157 2.786 4.702 1.00 96.06 84 ILE A CA 1
ATOM 589 C C . ILE A 1 84 ? 2.193 2.633 5.817 1.00 96.06 84 ILE A C 1
ATOM 591 O O . ILE A 1 84 ? 3.376 2.438 5.544 1.00 96.06 84 ILE A O 1
ATOM 595 N N . VAL A 1 85 ? 1.743 2.688 7.068 1.00 96.94 85 VAL A N 1
ATOM 596 C CA . VAL A 1 85 ? 2.587 2.549 8.256 1.00 96.94 85 VAL A CA 1
ATOM 597 C C . VAL A 1 85 ? 2.336 1.186 8.886 1.00 96.94 85 VAL A C 1
ATOM 599 O O . VAL A 1 85 ? 1.296 0.945 9.497 1.00 96.94 85 VAL A O 1
ATOM 602 N N . ASN A 1 86 ? 3.307 0.289 8.743 1.00 97.44 86 ASN A N 1
ATOM 603 C CA . ASN A 1 86 ? 3.284 -1.031 9.360 1.00 97.44 86 ASN A CA 1
ATOM 604 C C . ASN A 1 86 ? 4.014 -1.005 10.710 1.00 97.44 86 ASN A C 1
ATOM 606 O O . ASN A 1 86 ? 5.239 -1.117 10.771 1.00 97.44 86 ASN A O 1
ATOM 610 N N . GLN A 1 87 ? 3.251 -0.876 11.799 1.00 97.75 87 GLN A N 1
ATOM 611 C CA . GLN A 1 87 ? 3.780 -0.725 13.162 1.00 97.75 87 GLN A CA 1
ATOM 612 C C . GLN A 1 87 ? 4.487 -1.986 13.677 1.00 97.75 87 GLN A C 1
ATOM 614 O O . GLN A 1 87 ? 5.222 -1.921 14.660 1.00 97.75 87 GLN A O 1
ATOM 619 N N . ASN A 1 88 ? 4.289 -3.140 13.028 1.00 96.12 88 ASN A N 1
ATOM 620 C CA . ASN A 1 88 ? 5.016 -4.362 13.370 1.00 96.12 88 ASN A CA 1
ATOM 621 C C . ASN A 1 88 ? 6.502 -4.280 12.985 1.00 96.12 88 ASN A C 1
ATOM 623 O O . ASN A 1 88 ? 7.289 -5.071 13.504 1.00 96.12 88 ASN A O 1
ATOM 627 N N . ALA A 1 89 ? 6.873 -3.364 12.074 1.00 94.19 89 ALA A N 1
ATOM 628 C CA . ALA A 1 89 ? 8.199 -3.281 11.452 1.00 94.19 89 ALA A CA 1
ATOM 629 C C . ALA A 1 89 ? 8.657 -4.623 10.844 1.00 94.19 89 ALA A C 1
ATOM 631 O O . ALA A 1 89 ? 9.834 -4.976 10.866 1.00 94.19 89 ALA A O 1
ATOM 632 N N . LYS A 1 90 ? 7.685 -5.382 10.331 1.00 93.62 90 LYS A N 1
ATOM 633 C CA . LYS A 1 90 ? 7.833 -6.731 9.788 1.00 93.62 90 LYS A CA 1
ATOM 634 C C . LYS A 1 90 ? 7.196 -6.785 8.407 1.00 93.62 90 LYS A C 1
ATOM 636 O O . LYS A 1 90 ? 5.967 -6.673 8.326 1.00 93.62 90 LYS A O 1
ATOM 641 N N . PRO A 1 91 ? 7.986 -6.911 7.331 1.00 93.75 91 PRO A N 1
ATOM 642 C CA . PRO A 1 91 ? 7.471 -6.884 5.969 1.00 93.75 91 PRO A CA 1
ATOM 643 C C . PRO A 1 91 ? 6.373 -7.916 5.692 1.00 93.75 91 PRO A C 1
ATOM 645 O O . PRO A 1 91 ? 5.504 -7.651 4.874 1.00 93.75 91 PRO A O 1
ATOM 648 N N . GLU A 1 92 ? 6.333 -9.047 6.403 1.00 92.44 92 GLU A N 1
ATOM 649 C CA . GLU A 1 92 ? 5.258 -10.037 6.261 1.00 92.44 92 GLU A CA 1
ATOM 650 C C . GLU A 1 92 ? 3.858 -9.542 6.652 1.00 92.44 92 GLU A C 1
ATOM 652 O O . GLU A 1 92 ? 2.864 -10.127 6.228 1.00 92.44 92 GLU A O 1
ATOM 657 N N . ASN A 1 93 ? 3.760 -8.481 7.458 1.00 96.31 93 ASN A N 1
ATOM 658 C CA . ASN A 1 93 ? 2.477 -7.924 7.890 1.00 96.31 93 ASN A CA 1
ATOM 659 C C . ASN A 1 93 ? 1.877 -6.932 6.879 1.00 96.31 93 ASN A C 1
ATOM 661 O O . ASN A 1 93 ? 0.784 -6.418 7.117 1.00 96.31 93 ASN A O 1
ATOM 665 N N . LEU A 1 94 ? 2.564 -6.670 5.763 1.00 97.69 94 LEU A N 1
ATOM 666 C CA . LEU A 1 94 ? 2.044 -5.891 4.644 1.00 97.69 94 LEU A CA 1
ATOM 667 C C . LEU A 1 94 ? 2.444 -6.541 3.319 1.00 97.69 94 LEU A C 1
ATOM 669 O O . LEU A 1 94 ? 3.615 -6.525 2.944 1.00 97.69 94 LEU A O 1
ATOM 673 N N . ILE A 1 95 ? 1.464 -7.043 2.574 1.00 97.06 95 ILE A N 1
ATOM 674 C CA . ILE A 1 95 ? 1.684 -7.616 1.243 1.00 97.06 95 ILE A CA 1
ATOM 675 C C . ILE A 1 95 ? 0.806 -6.888 0.227 1.00 97.06 95 ILE A C 1
ATOM 677 O O . ILE A 1 95 ? -0.392 -6.727 0.438 1.00 97.06 95 ILE A O 1
ATOM 681 N N . ILE A 1 96 ? 1.395 -6.454 -0.885 1.00 97.12 96 ILE A N 1
ATOM 682 C CA . ILE A 1 96 ? 0.689 -5.834 -2.008 1.00 97.12 96 ILE A CA 1
ATOM 683 C C . ILE A 1 96 ? 0.878 -6.714 -3.242 1.00 97.12 96 ILE A C 1
ATOM 685 O O . ILE A 1 96 ? 1.993 -6.878 -3.740 1.00 97.12 96 ILE A O 1
ATOM 689 N N . TYR A 1 97 ? -0.221 -7.256 -3.746 1.00 96.50 97 TYR A N 1
ATOM 690 C CA . TYR A 1 97 ? -0.296 -7.969 -5.009 1.00 96.50 97 TYR A CA 1
ATOM 691 C C . TYR A 1 97 ? -0.865 -7.049 -6.087 1.00 96.50 97 TYR A C 1
ATOM 693 O O . TYR A 1 97 ? -1.959 -6.512 -5.934 1.00 96.50 97 TYR A O 1
ATOM 701 N N . GLY A 1 98 ? -0.128 -6.881 -7.183 1.00 95.56 98 GLY A N 1
ATOM 702 C CA . GLY A 1 98 ? -0.639 -6.238 -8.390 1.00 95.56 98 GLY A CA 1
ATOM 703 C C . GLY A 1 98 ? -1.421 -7.239 -9.231 1.00 95.56 98 GLY A C 1
ATOM 704 O O . GLY A 1 98 ? -0.859 -8.267 -9.617 1.00 95.56 98 GLY A O 1
ATOM 705 N N . THR A 1 99 ? -2.691 -6.947 -9.499 1.00 93.38 99 THR A N 1
ATOM 706 C CA . THR A 1 99 ? -3.573 -7.770 -10.339 1.00 93.38 99 THR A CA 1
ATOM 707 C C . THR A 1 99 ? -3.684 -7.214 -11.761 1.00 93.38 99 THR A C 1
ATOM 709 O O . THR A 1 99 ? -3.032 -6.225 -12.108 1.00 93.38 99 THR A O 1
ATOM 712 N N . ASP A 1 100 ? -4.496 -7.852 -12.609 1.00 87.38 100 ASP A N 1
ATOM 713 C CA . ASP A 1 100 ? -4.780 -7.372 -13.965 1.00 87.38 100 ASP A CA 1
ATOM 714 C C . ASP A 1 100 ? -5.244 -5.903 -13.945 1.00 87.38 100 ASP A C 1
ATOM 716 O O . ASP A 1 100 ? -6.220 -5.547 -13.289 1.00 87.38 100 ASP A O 1
ATOM 720 N N . GLY A 1 101 ? -4.546 -5.043 -14.691 1.00 87.44 101 GLY A N 1
ATOM 721 C CA . GLY A 1 101 ? -4.812 -3.600 -14.736 1.00 87.44 101 GLY A CA 1
ATOM 722 C C . GLY A 1 101 ? -3.955 -2.768 -13.780 1.00 87.44 101 GLY A C 1
ATOM 723 O O . GLY A 1 101 ? -3.933 -1.542 -13.911 1.00 87.44 101 GLY A O 1
ATOM 724 N N . PHE A 1 102 ? -3.203 -3.403 -12.877 1.00 94.50 102 PHE A N 1
ATOM 725 C CA . PHE A 1 102 ? -2.201 -2.714 -12.078 1.00 94.50 102 PHE A CA 1
ATOM 726 C C . PHE A 1 102 ? -1.000 -2.319 -12.935 1.00 94.50 102 PHE A C 1
ATOM 728 O O . PHE A 1 102 ? -0.322 -3.170 -13.506 1.00 94.50 102 PHE A O 1
ATOM 735 N N . SER A 1 103 ? -0.741 -1.019 -13.040 1.00 93.88 103 SER A N 1
ATOM 736 C CA . SER A 1 103 ? 0.227 -0.482 -14.008 1.00 93.88 103 SER A CA 1
ATOM 737 C C . SER A 1 103 ? 1.396 0.253 -13.364 1.00 93.88 103 SER A C 1
ATOM 739 O O . SER A 1 103 ? 2.508 0.224 -13.893 1.00 93.88 103 SER A O 1
ATOM 741 N N . ASN A 1 104 ? 1.178 0.904 -12.219 1.00 96.56 104 ASN A N 1
ATOM 742 C CA . ASN A 1 104 ? 2.210 1.706 -11.577 1.00 96.56 104 ASN A CA 1
ATOM 743 C C . ASN A 1 104 ? 2.021 1.812 -10.061 1.00 96.56 104 ASN A C 1
ATOM 745 O O . ASN A 1 104 ? 0.909 2.010 -9.570 1.00 96.56 104 ASN A O 1
ATOM 749 N N . ALA A 1 105 ? 3.136 1.775 -9.336 1.00 96.75 105 ALA A N 1
ATOM 750 C CA . ALA A 1 105 ? 3.229 2.233 -7.957 1.00 96.75 105 ALA A CA 1
ATOM 751 C C . ALA A 1 105 ? 4.279 3.343 -7.845 1.00 96.75 105 ALA A C 1
ATOM 753 O O . ALA A 1 105 ? 5.446 3.136 -8.174 1.00 96.75 105 ALA A O 1
ATOM 754 N N . HIS A 1 106 ? 3.888 4.500 -7.311 1.00 96.19 106 HIS A N 1
ATOM 755 C CA . HIS A 1 106 ? 4.779 5.619 -7.021 1.00 96.19 106 HIS A CA 1
ATOM 756 C C . HIS A 1 106 ? 4.740 5.996 -5.542 1.00 96.19 106 HIS A C 1
ATOM 758 O O . HIS A 1 106 ? 3.728 6.466 -5.012 1.00 96.19 106 HIS A O 1
ATOM 764 N N . PHE A 1 107 ? 5.859 5.762 -4.860 1.00 94.56 107 PHE A N 1
ATOM 765 C CA . PHE A 1 107 ? 6.013 5.984 -3.426 1.00 94.56 107 PHE A CA 1
ATOM 766 C C . PHE A 1 107 ? 6.997 7.139 -3.207 1.00 94.56 107 PHE A C 1
ATOM 768 O O . PHE A 1 107 ? 8.175 7.065 -3.557 1.00 94.56 107 PHE A O 1
ATOM 775 N N . SER A 1 108 ? 6.506 8.225 -2.613 1.00 92.06 108 SER A N 1
ATOM 776 C CA . SER A 1 108 ? 7.244 9.480 -2.388 1.00 92.06 108 SER A CA 1
ATOM 777 C C . SER A 1 108 ? 7.193 9.949 -0.928 1.00 92.06 108 SER A C 1
ATOM 779 O O . SER A 1 108 ? 7.423 11.118 -0.620 1.00 92.06 108 SER A O 1
ATOM 781 N N . GLY A 1 109 ? 6.841 9.034 -0.022 1.00 81.50 109 GLY A N 1
ATOM 782 C CA . GLY A 1 109 ? 6.676 9.304 1.401 1.00 81.50 109 GLY A CA 1
ATOM 783 C C . GLY A 1 109 ? 7.980 9.572 2.159 1.00 81.50 109 GLY A C 1
ATOM 784 O O . GLY A 1 109 ? 9.090 9.381 1.659 1.00 81.50 109 GLY A O 1
ATOM 785 N N . GLN A 1 110 ? 7.810 10.015 3.404 1.00 82.75 110 GLN A N 1
ATOM 786 C CA . GLN A 1 110 ? 8.884 10.309 4.365 1.00 82.75 110 GLN A CA 1
ATOM 787 C C . GLN A 1 110 ? 8.960 9.271 5.493 1.00 82.75 110 GLN A C 1
ATOM 789 O O . GLN A 1 110 ? 9.618 9.509 6.497 1.00 82.75 110 GLN A O 1
ATOM 794 N N . ALA A 1 111 ? 8.216 8.173 5.380 1.00 85.44 111 ALA A N 1
ATOM 795 C CA . ALA A 1 111 ? 8.224 7.085 6.345 1.00 85.44 111 ALA A CA 1
ATOM 796 C C . ALA A 1 111 ? 8.904 5.864 5.727 1.00 85.44 111 ALA A C 1
ATOM 798 O O . ALA A 1 111 ? 8.769 5.627 4.523 1.00 85.44 111 ALA A O 1
ATOM 799 N N . ALA A 1 112 ? 9.607 5.095 6.558 1.00 90.31 112 ALA A N 1
ATOM 800 C CA . ALA A 1 112 ? 10.148 3.807 6.153 1.00 90.31 112 ALA A CA 1
ATOM 801 C C . ALA A 1 112 ? 9.006 2.865 5.748 1.00 90.31 112 ALA A C 1
ATOM 803 O O . ALA A 1 112 ? 7.968 2.802 6.414 1.00 90.31 112 ALA A O 1
ATOM 804 N N . PHE A 1 113 ? 9.205 2.128 4.658 1.00 92.81 113 PHE A N 1
ATOM 805 C CA . PHE A 1 113 ? 8.229 1.159 4.168 1.00 92.81 113 PHE A CA 1
ATOM 806 C C . PHE A 1 113 ? 8.632 -0.247 4.611 1.00 92.81 113 PHE A C 1
ATOM 808 O O . PHE A 1 113 ? 9.725 -0.697 4.285 1.00 92.81 113 PHE A O 1
ATOM 815 N N . TYR A 1 114 ? 7.744 -0.947 5.317 1.00 95.62 114 TYR A N 1
ATOM 816 C CA . TYR A 1 114 ? 7.926 -2.350 5.705 1.00 95.62 114 TYR A CA 1
ATOM 817 C C . TYR A 1 114 ? 6.841 -3.191 5.041 1.00 95.62 114 TYR A C 1
ATOM 819 O O . TYR A 1 114 ? 5.715 -3.240 5.542 1.00 95.62 114 TYR A O 1
ATOM 827 N N . GLY A 1 115 ? 7.168 -3.843 3.929 1.00 94.44 115 GLY A N 1
ATOM 828 C CA . GLY A 1 115 ? 6.203 -4.638 3.178 1.00 94.44 115 GLY A CA 1
ATOM 829 C C . GLY A 1 115 ? 6.800 -5.353 1.973 1.00 94.44 115 GLY A C 1
ATOM 830 O O . GLY A 1 115 ? 7.920 -5.069 1.545 1.00 94.44 115 GLY A O 1
ATOM 831 N N . ALA A 1 116 ? 6.029 -6.278 1.415 1.00 95.06 116 ALA A N 1
ATOM 832 C CA . ALA A 1 116 ? 6.347 -6.972 0.176 1.00 95.06 116 ALA A CA 1
ATOM 833 C C . ALA A 1 116 ? 5.422 -6.514 -0.960 1.00 95.06 116 ALA A C 1
ATOM 835 O O . ALA A 1 116 ? 4.216 -6.376 -0.766 1.00 95.06 116 ALA A O 1
ATOM 836 N N . ILE A 1 117 ? 5.979 -6.309 -2.154 1.00 94.75 117 ILE A N 1
ATOM 837 C CA . ILE A 1 117 ? 5.237 -5.973 -3.373 1.00 94.75 117 ILE A CA 1
ATOM 838 C C . ILE A 1 117 ? 5.520 -7.039 -4.427 1.00 94.75 117 ILE A C 1
ATOM 840 O O . ILE A 1 117 ? 6.675 -7.294 -4.773 1.00 94.75 117 ILE A O 1
ATOM 844 N N . TYR A 1 118 ? 4.461 -7.635 -4.967 1.00 95.06 118 TYR A N 1
ATOM 845 C CA . TYR A 1 118 ? 4.525 -8.560 -6.091 1.00 95.06 118 TYR A CA 1
ATOM 846 C C . TYR A 1 118 ? 3.576 -8.102 -7.197 1.00 95.06 118 TYR A C 1
ATOM 848 O O . TYR A 1 118 ? 2.367 -8.305 -7.128 1.00 95.06 118 TYR A O 1
ATOM 856 N N . ALA A 1 119 ? 4.136 -7.468 -8.218 1.00 94.12 119 ALA A N 1
ATOM 857 C CA . ALA A 1 119 ? 3.416 -6.862 -9.327 1.00 94.12 119 ALA A CA 1
ATOM 858 C C . ALA A 1 119 ? 4.257 -6.951 -10.615 1.00 94.12 119 ALA A C 1
ATOM 860 O O . ALA A 1 119 ? 4.753 -5.936 -11.102 1.00 94.12 119 ALA A O 1
ATOM 861 N N . PRO A 1 120 ? 4.470 -8.160 -11.166 1.00 93.38 120 PRO A N 1
ATOM 862 C CA . PRO A 1 120 ? 5.484 -8.414 -12.194 1.00 93.38 120 PRO A CA 1
ATOM 863 C C . PRO A 1 120 ? 5.258 -7.694 -13.532 1.00 93.38 120 PRO A C 1
ATOM 865 O O . PRO A 1 120 ? 6.160 -7.698 -14.364 1.00 93.38 120 PRO A O 1
ATOM 868 N N . GLU A 1 121 ? 4.081 -7.106 -13.742 1.00 92.44 121 GLU A N 1
ATOM 869 C CA . GLU A 1 121 ? 3.710 -6.363 -14.954 1.00 92.44 121 GLU A CA 1
ATOM 870 C C . GLU A 1 121 ? 3.632 -4.842 -14.733 1.00 92.44 121 GLU A C 1
ATOM 872 O O . GLU A 1 121 ? 3.445 -4.101 -15.693 1.00 92.44 121 GLU A O 1
ATOM 877 N N . ALA A 1 122 ? 3.808 -4.368 -13.494 1.00 95.00 122 ALA A N 1
ATOM 878 C CA . ALA A 1 122 ? 3.717 -2.954 -13.139 1.00 95.00 122 ALA A CA 1
ATOM 879 C C . ALA A 1 122 ? 5.092 -2.338 -12.879 1.00 95.00 122 ALA A C 1
ATOM 881 O O . ALA A 1 122 ? 6.012 -3.010 -12.404 1.00 95.00 122 ALA A O 1
ATOM 882 N N . ASP A 1 123 ? 5.204 -1.037 -13.121 1.00 96.69 123 ASP A N 1
ATOM 883 C CA . ASP A 1 123 ? 6.414 -0.272 -12.833 1.00 96.69 123 ASP A CA 1
ATOM 884 C C . ASP A 1 123 ? 6.377 0.273 -11.397 1.00 96.69 123 ASP A C 1
ATOM 886 O O . ASP A 1 123 ? 5.372 0.840 -10.955 1.00 96.69 123 ASP A O 1
ATOM 890 N N . PHE A 1 124 ? 7.483 0.149 -10.665 1.00 94.88 124 PHE A N 1
ATOM 891 C CA . PHE A 1 124 ? 7.621 0.684 -9.312 1.00 94.88 124 PHE A CA 1
ATOM 892 C C . PHE A 1 124 ? 8.623 1.832 -9.272 1.00 94.88 124 PHE A C 1
ATOM 894 O O . PHE A 1 124 ? 9.785 1.681 -9.636 1.00 94.88 124 PHE A O 1
ATOM 901 N N . ASN A 1 125 ? 8.170 2.979 -8.777 1.00 94.50 125 ASN A N 1
ATOM 9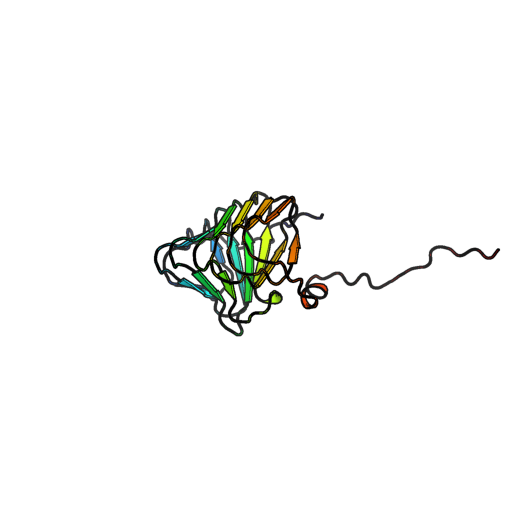02 C CA . ASN A 1 125 ? 8.947 4.201 -8.664 1.00 94.50 125 ASN A CA 1
ATOM 903 C C . ASN A 1 125 ? 9.036 4.607 -7.195 1.00 94.50 125 ASN A C 1
ATOM 905 O O . ASN A 1 125 ? 8.023 4.903 -6.557 1.00 94.50 125 ASN A O 1
ATOM 909 N N . PHE A 1 126 ? 10.253 4.694 -6.669 1.00 91.88 126 PHE A N 1
ATOM 910 C CA . PHE A 1 126 ? 10.505 5.186 -5.324 1.00 91.88 126 PHE A CA 1
ATOM 911 C C . PHE A 1 126 ? 11.317 6.476 -5.353 1.00 91.88 126 PHE A C 1
ATOM 913 O O . PHE A 1 126 ? 12.457 6.521 -5.817 1.00 91.88 126 PHE A O 1
ATOM 920 N N . SER A 1 127 ? 10.734 7.532 -4.797 1.00 91.06 127 SER A N 1
ATOM 921 C CA . SER A 1 127 ? 11.375 8.836 -4.622 1.00 91.06 127 SER A CA 1
ATOM 922 C C . SER A 1 127 ? 11.299 9.319 -3.168 1.00 91.06 127 SER A C 1
ATOM 924 O O . SER A 1 127 ? 11.337 10.522 -2.915 1.00 91.06 127 SER A O 1
ATOM 926 N N . GLY A 1 128 ? 11.116 8.393 -2.220 1.00 83.69 128 GLY A N 1
ATOM 927 C CA . GLY A 1 128 ? 11.044 8.681 -0.789 1.00 83.69 128 GLY A CA 1
ATOM 928 C C . GLY A 1 128 ? 12.408 8.961 -0.150 1.00 83.69 128 GLY A C 1
ATOM 929 O O . GLY A 1 128 ? 13.466 8.810 -0.770 1.00 83.69 128 GLY A O 1
ATOM 930 N N . GLN A 1 129 ? 12.375 9.409 1.104 1.00 84.00 129 GLN A N 1
ATOM 931 C CA . GLN A 1 129 ? 13.581 9.791 1.857 1.00 84.00 129 GLN A CA 1
ATOM 932 C C . GLN A 1 129 ? 14.095 8.692 2.791 1.00 84.00 129 GLN A C 1
ATOM 934 O O . GLN A 1 129 ? 15.260 8.727 3.167 1.00 84.00 129 GLN A O 1
ATOM 939 N N . GLU A 1 130 ? 13.235 7.738 3.139 1.00 87.31 130 GLU A N 1
ATOM 940 C CA . GLU A 1 130 ? 13.523 6.664 4.089 1.00 87.31 130 GLU A CA 1
ATOM 941 C C . GLU A 1 130 ? 13.737 5.324 3.382 1.00 87.31 130 GLU A C 1
ATOM 943 O O . GLU A 1 130 ? 13.449 5.174 2.194 1.00 87.31 130 GLU A O 1
ATOM 948 N N . ASP A 1 131 ? 14.235 4.345 4.128 1.00 90.38 131 ASP A N 1
ATOM 949 C CA . ASP A 1 131 ? 14.538 3.012 3.620 1.00 90.38 131 ASP A CA 1
ATOM 950 C C . ASP A 1 131 ? 13.277 2.159 3.368 1.00 90.38 131 ASP A C 1
ATOM 952 O O . ASP A 1 131 ? 12.218 2.323 3.987 1.00 90.38 131 ASP A O 1
ATOM 956 N N . ILE A 1 132 ? 13.426 1.195 2.460 1.00 89.44 132 ILE A N 1
ATOM 957 C CA . ILE A 1 132 ? 12.465 0.128 2.191 1.00 89.44 132 ILE A CA 1
ATOM 958 C C . ILE A 1 132 ? 12.993 -1.170 2.803 1.00 89.44 132 ILE A C 1
ATOM 960 O O . ILE A 1 132 ? 14.119 -1.580 2.526 1.00 89.44 132 ILE A O 1
ATOM 964 N N . PHE A 1 133 ? 12.153 -1.856 3.568 1.00 93.19 133 PHE A N 1
ATOM 965 C CA . PHE A 1 133 ? 12.413 -3.171 4.140 1.00 93.19 133 PHE A CA 1
ATOM 966 C C . PHE A 1 133 ? 11.400 -4.173 3.581 1.00 93.19 133 PHE A C 1
ATOM 968 O O . PHE A 1 133 ? 10.191 -3.996 3.743 1.00 93.19 133 PHE A O 1
ATOM 975 N N . GLY A 1 134 ? 11.886 -5.232 2.933 1.00 92.06 134 GLY A N 1
ATOM 976 C CA . GLY A 1 134 ? 11.046 -6.303 2.401 1.00 92.06 134 GLY A CA 1
ATOM 977 C C . GLY A 1 134 ? 11.468 -6.772 1.015 1.00 92.06 134 GLY A C 1
ATOM 978 O O . GLY A 1 134 ? 12.651 -6.970 0.755 1.00 92.06 134 GLY A O 1
ATOM 979 N N . SER A 1 135 ? 10.511 -7.001 0.119 1.00 90.94 135 SER A N 1
ATOM 980 C CA . SER A 1 135 ? 10.787 -7.475 -1.241 1.00 90.94 135 SER A CA 1
ATOM 981 C C . SER A 1 135 ? 9.938 -6.733 -2.265 1.00 90.94 135 SER A C 1
ATOM 983 O O . SER A 1 135 ? 8.782 -6.412 -2.012 1.00 90.94 135 SER A O 1
ATOM 985 N N . ILE A 1 136 ? 10.520 -6.438 -3.427 1.00 91.12 136 ILE A N 1
ATOM 986 C CA . ILE A 1 136 ? 9.825 -5.776 -4.531 1.00 91.12 136 ILE A CA 1
ATOM 987 C C . ILE A 1 136 ? 10.089 -6.587 -5.795 1.00 91.12 136 ILE A C 1
ATOM 989 O O . ILE A 1 136 ? 11.235 -6.748 -6.214 1.00 91.12 136 ILE A O 1
ATOM 993 N N . ILE A 1 137 ? 9.020 -7.108 -6.388 1.00 92.50 137 ILE A N 1
ATOM 994 C CA . ILE A 1 137 ? 9.029 -7.807 -7.670 1.00 92.50 137 ILE A CA 1
ATOM 995 C C . ILE A 1 137 ? 8.103 -7.040 -8.609 1.00 92.50 137 ILE A C 1
ATOM 997 O O . ILE A 1 137 ? 6.885 -7.124 -8.479 1.00 92.50 137 ILE A O 1
ATOM 1001 N N . CYS A 1 138 ? 8.694 -6.309 -9.553 1.00 92.69 138 CYS A N 1
ATOM 1002 C CA . CYS A 1 138 ? 8.004 -5.442 -10.508 1.00 92.69 138 CYS A CA 1
ATOM 1003 C C . CYS A 1 138 ? 8.608 -5.581 -11.915 1.00 92.69 138 CYS A C 1
ATOM 1005 O O . CYS A 1 138 ? 9.668 -6.194 -12.067 1.00 92.69 138 CYS A O 1
ATOM 1007 N N . ASN A 1 139 ? 7.945 -5.026 -12.934 1.00 93.94 139 ASN A N 1
ATOM 1008 C CA . ASN A 1 139 ? 8.479 -4.962 -14.299 1.00 93.94 139 ASN A CA 1
ATOM 1009 C C . ASN A 1 139 ? 9.743 -4.089 -14.349 1.00 93.94 139 ASN A C 1
ATOM 1011 O O . ASN A 1 139 ? 10.797 -4.526 -14.816 1.00 93.94 139 ASN A O 1
ATOM 1015 N N . THR A 1 140 ? 9.655 -2.885 -13.787 1.00 93.44 140 THR A N 1
ATOM 1016 C CA . THR A 1 140 ? 10.799 -2.013 -13.503 1.00 93.44 140 THR A CA 1
ATOM 1017 C C . THR A 1 140 ? 10.776 -1.561 -12.047 1.00 93.44 140 THR A C 1
ATOM 1019 O O . THR A 1 140 ? 9.724 -1.503 -11.405 1.00 93.44 140 THR A O 1
ATOM 1022 N N . VAL A 1 141 ? 11.961 -1.275 -11.507 1.00 91.31 141 VAL A N 1
ATOM 1023 C CA . VAL A 1 141 ? 12.153 -0.717 -10.165 1.00 91.31 141 VAL A CA 1
ATOM 1024 C C . VAL A 1 141 ? 13.106 0.463 -10.304 1.00 91.31 141 VAL A C 1
ATOM 1026 O O . VAL A 1 141 ? 14.310 0.272 -10.467 1.00 91.31 141 VAL A O 1
ATOM 1029 N N . ASP A 1 142 ? 12.558 1.673 -10.240 1.00 92.12 142 ASP A N 1
ATOM 1030 C CA . ASP A 1 142 ? 13.294 2.928 -10.357 1.00 92.12 142 ASP A CA 1
ATOM 1031 C C . ASP A 1 142 ? 13.365 3.633 -9.001 1.00 92.12 142 ASP A C 1
ATOM 1033 O O . ASP A 1 142 ? 12.360 4.080 -8.443 1.00 92.12 142 ASP A O 1
ATOM 1037 N N . ILE A 1 143 ? 14.577 3.749 -8.458 1.00 86.88 143 ILE A N 1
ATOM 1038 C CA . ILE A 1 143 ? 14.838 4.354 -7.148 1.00 86.88 143 ILE A CA 1
ATOM 1039 C C . ILE A 1 143 ? 15.638 5.629 -7.369 1.00 86.88 143 ILE A C 1
ATOM 1041 O O . ILE A 1 143 ? 16.812 5.599 -7.731 1.00 86.88 143 ILE A O 1
ATOM 1045 N N . THR A 1 144 ? 14.977 6.760 -7.161 1.00 86.25 144 THR A N 1
ATOM 1046 C CA . THR A 1 144 ? 15.553 8.105 -7.329 1.00 86.25 144 THR A CA 1
ATOM 1047 C C . THR A 1 144 ? 15.647 8.873 -6.010 1.00 86.25 144 THR A C 1
ATOM 1049 O O . THR A 1 144 ? 16.237 9.952 -5.961 1.00 86.25 144 THR A O 1
ATOM 1052 N N . GLY A 1 145 ? 15.059 8.320 -4.944 1.00 77.19 145 GLY A N 1
ATOM 1053 C CA . GLY A 1 145 ? 15.113 8.843 -3.582 1.00 77.19 145 GLY A CA 1
ATOM 1054 C C . GLY A 1 145 ? 16.442 8.576 -2.869 1.00 77.19 145 GLY A C 1
ATOM 1055 O O . GLY A 1 145 ? 17.412 8.115 -3.464 1.00 77.19 145 GLY A O 1
ATOM 1056 N N . GLN A 1 146 ? 16.478 8.874 -1.569 1.00 75.69 146 GLN A N 1
ATOM 1057 C CA . GLN A 1 146 ? 17.664 8.656 -0.720 1.00 75.69 146 GLN A CA 1
ATOM 1058 C C . GLN A 1 146 ? 17.640 7.307 0.014 1.00 75.69 146 GLN A C 1
ATOM 1060 O O . GLN A 1 146 ? 18.625 6.948 0.655 1.00 75.69 146 GLN A O 1
ATOM 1065 N N . GLY A 1 147 ? 16.522 6.581 -0.074 1.00 67.88 147 GLY A N 1
ATOM 1066 C CA . GLY A 1 147 ? 16.320 5.311 0.614 1.00 67.88 147 GLY A CA 1
ATOM 1067 C C . GLY A 1 147 ? 17.098 4.150 0.002 1.00 67.88 147 GLY A C 1
ATOM 1068 O O . GLY A 1 147 ? 17.240 4.038 -1.218 1.00 67.88 147 GLY A O 1
ATOM 1069 N N . ASN A 1 148 ? 17.557 3.255 0.870 1.00 79.31 148 ASN A N 1
ATOM 1070 C CA . ASN A 1 148 ? 18.120 1.956 0.524 1.00 79.31 148 ASN A CA 1
ATOM 1071 C C . ASN A 1 148 ? 17.027 0.879 0.543 1.00 79.31 148 ASN A C 1
ATOM 1073 O O . ASN A 1 148 ? 16.009 1.022 1.221 1.00 79.31 148 ASN A O 1
ATOM 1077 N N . ILE A 1 149 ? 17.260 -0.231 -0.164 1.00 80.81 149 ILE A N 1
ATOM 1078 C CA . ILE A 1 149 ? 16.432 -1.438 -0.051 1.00 80.81 149 ILE A CA 1
ATOM 1079 C C . ILE A 1 149 ? 17.165 -2.468 0.804 1.00 80.81 149 ILE A C 1
ATOM 1081 O O . ILE A 1 149 ? 18.280 -2.877 0.475 1.00 80.81 149 ILE A O 1
ATOM 1085 N N . HIS A 1 150 ? 16.493 -2.939 1.850 1.00 84.81 150 HIS A N 1
ATOM 1086 C CA . HIS A 1 150 ? 16.922 -4.047 2.694 1.00 84.81 150 HIS A CA 1
ATOM 1087 C C . HIS A 1 150 ? 15.996 -5.237 2.465 1.00 84.81 150 HIS A C 1
ATOM 1089 O O . HIS A 1 150 ? 14.798 -5.168 2.745 1.00 84.81 150 HIS A O 1
ATOM 1095 N N . TYR A 1 151 ? 16.547 -6.335 1.948 1.00 79.31 151 TYR A N 1
ATOM 1096 C CA . TYR A 1 151 ? 15.777 -7.560 1.765 1.00 79.31 151 TYR A CA 1
ATOM 1097 C C . TYR A 1 151 ? 15.554 -8.271 3.100 1.00 79.31 151 TYR A C 1
ATOM 1099 O O . TYR A 1 151 ? 16.513 -8.525 3.829 1.00 79.31 151 TYR A O 1
ATOM 1107 N N . ASP A 1 152 ? 14.305 -8.630 3.393 1.00 75.50 152 ASP A N 1
ATOM 1108 C CA . ASP A 1 152 ? 13.970 -9.431 4.571 1.00 75.50 152 ASP A CA 1
ATOM 1109 C C . ASP A 1 152 ? 13.931 -10.924 4.218 1.00 75.50 152 ASP A C 1
ATOM 1111 O O . ASP A 1 152 ? 13.099 -11.386 3.432 1.00 75.50 152 ASP A O 1
ATOM 1115 N N . GLU A 1 153 ? 14.842 -11.701 4.810 1.00 70.00 153 GLU A N 1
ATOM 1116 C CA . GLU A 1 153 ? 14.955 -13.140 4.564 1.00 70.00 153 GLU A CA 1
ATOM 1117 C C . GLU A 1 153 ? 13.730 -13.936 5.025 1.00 70.00 153 GLU A C 1
ATOM 1119 O O . GLU A 1 153 ? 13.473 -15.016 4.480 1.00 70.00 153 GLU A O 1
ATOM 1124 N N . HIS A 1 154 ? 12.945 -13.418 5.976 1.00 72.25 154 HIS A N 1
ATOM 1125 C CA . HIS A 1 154 ? 11.744 -14.092 6.456 1.00 72.25 154 HIS A CA 1
ATOM 1126 C C . HIS A 1 154 ? 10.690 -14.229 5.346 1.00 72.25 154 HIS A C 1
ATOM 1128 O O . HIS A 1 154 ? 9.975 -15.234 5.298 1.00 72.25 154 HIS A O 1
ATOM 1134 N N . LEU A 1 155 ? 10.688 -13.312 4.369 1.00 72.19 155 LEU A N 1
ATOM 1135 C CA . LEU A 1 155 ? 9.800 -13.357 3.203 1.00 72.19 155 LEU A CA 1
ATOM 1136 C C . LEU A 1 155 ? 10.038 -14.573 2.301 1.00 72.19 155 LEU A C 1
ATOM 1138 O O . LEU A 1 155 ? 9.123 -14.998 1.601 1.00 72.19 155 LEU A O 1
ATOM 1142 N N . LYS A 1 156 ? 11.222 -15.202 2.347 1.00 63.56 156 LYS A N 1
ATOM 1143 C CA . LYS A 1 156 ? 11.507 -16.429 1.580 1.00 63.56 156 LYS A CA 1
ATOM 1144 C C . LYS A 1 156 ? 10.544 -17.575 1.919 1.00 63.56 156 LYS A C 1
ATOM 1146 O O . LYS A 1 156 ? 10.333 -18.461 1.093 1.00 63.56 156 LYS A O 1
ATOM 1151 N N . ASN A 1 157 ? 9.989 -17.573 3.130 1.00 64.31 157 ASN A N 1
ATOM 1152 C CA . ASN A 1 157 ? 9.092 -18.620 3.613 1.00 64.31 157 ASN A CA 1
ATOM 1153 C C . ASN A 1 157 ? 7.606 -18.272 3.420 1.00 64.31 157 ASN A C 1
ATOM 1155 O O . ASN A 1 157 ? 6.745 -19.076 3.775 1.00 64.31 157 ASN A O 1
ATOM 1159 N N . ILE A 1 158 ? 7.300 -17.097 2.864 1.00 63.38 158 ILE A N 1
ATOM 1160 C CA . ILE A 1 158 ? 5.938 -16.590 2.692 1.00 63.38 158 ILE A CA 1
ATOM 1161 C C . ILE A 1 158 ? 5.591 -16.674 1.208 1.00 63.38 158 ILE A C 1
ATOM 1163 O O . ILE A 1 158 ? 5.947 -15.829 0.396 1.00 63.38 158 ILE A O 1
ATOM 1167 N N . GLY A 1 159 ? 4.957 -17.787 0.850 1.00 56.31 159 GLY A N 1
ATOM 1168 C CA . GLY A 1 159 ? 4.683 -18.191 -0.524 1.00 56.31 159 GLY A CA 1
ATOM 1169 C C . GLY A 1 159 ? 4.746 -19.708 -0.597 1.00 56.31 159 GLY A C 1
ATOM 1170 O O . GLY A 1 159 ? 5.798 -20.307 -0.382 1.00 56.31 159 GLY A O 1
ATOM 1171 N N . SER A 1 160 ? 3.604 -20.354 -0.833 1.00 55.78 160 SER A N 1
ATOM 1172 C CA . SER A 1 160 ? 3.520 -21.816 -0.902 1.00 55.78 160 SER A CA 1
ATOM 1173 C C . SER A 1 160 ? 4.332 -22.332 -2.091 1.00 55.78 160 SER A C 1
ATOM 1175 O O . SER A 1 160 ? 3.845 -22.382 -3.215 1.00 55.78 160 SER A O 1
ATOM 1177 N N . GLY A 1 161 ? 5.595 -22.680 -1.852 1.00 47.84 161 GLY A N 1
ATOM 1178 C CA . GLY A 1 161 ? 6.508 -23.077 -2.915 1.00 47.84 161 GLY A CA 1
ATOM 1179 C C . GLY A 1 161 ? 7.886 -23.488 -2.421 1.00 47.84 161 GLY A C 1
ATOM 1180 O O . GLY A 1 161 ? 8.888 -23.124 -3.030 1.00 47.84 161 GLY A O 1
ATOM 1181 N N . THR A 1 162 ? 7.982 -24.269 -1.341 1.00 46.47 162 THR A N 1
ATOM 1182 C CA . THR A 1 162 ? 9.190 -25.082 -1.177 1.00 46.47 162 THR A CA 1
ATOM 1183 C C . THR A 1 162 ? 9.236 -26.043 -2.362 1.00 46.47 162 THR A C 1
ATOM 1185 O O . THR A 1 162 ? 8.437 -26.977 -2.430 1.00 46.47 162 THR A O 1
ATOM 1188 N N . VAL A 1 163 ? 10.168 -25.845 -3.297 1.00 55.75 163 VAL A N 1
ATOM 1189 C CA . VAL A 1 163 ? 10.571 -26.921 -4.209 1.00 55.75 163 VAL A CA 1
ATOM 1190 C C . VAL A 1 163 ? 11.265 -27.969 -3.342 1.00 55.75 163 VAL A C 1
ATOM 1192 O O . VAL A 1 163 ? 12.471 -27.927 -3.116 1.00 55.75 163 VAL A O 1
ATOM 1195 N N . SER A 1 164 ? 10.470 -28.860 -2.758 1.00 52.03 164 SER A N 1
ATOM 1196 C CA . SER A 1 164 ? 10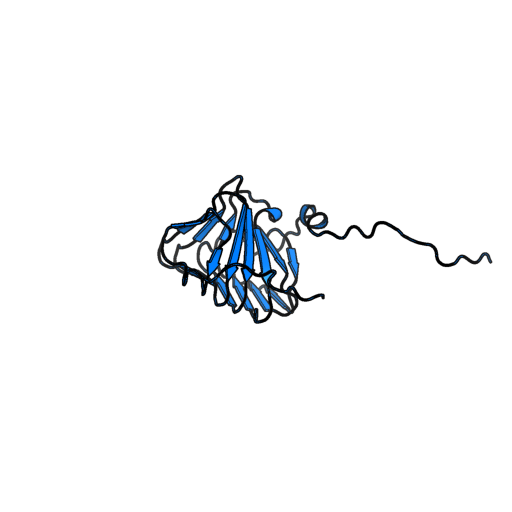.953 -30.011 -2.013 1.00 52.03 164 SER A CA 1
ATOM 1197 C C . SER A 1 164 ? 10.989 -31.191 -2.971 1.00 52.03 164 SER A C 1
ATOM 1199 O O . SER A 1 164 ? 9.948 -31.694 -3.390 1.00 52.03 164 SER A O 1
ATOM 1201 N N . GLY A 1 165 ? 12.198 -31.589 -3.361 1.00 54.53 165 GLY A N 1
ATOM 1202 C CA . GLY A 1 165 ? 12.428 -32.725 -4.247 1.00 54.53 165 GLY A CA 1
ATOM 1203 C C . GLY A 1 165 ? 13.365 -32.381 -5.394 1.00 54.53 165 GLY A C 1
ATOM 1204 O O . GLY A 1 165 ? 12.938 -31.934 -6.454 1.00 54.53 165 GLY A O 1
ATOM 1205 N N . PHE A 1 166 ? 14.653 -32.653 -5.208 1.00 59.69 166 PHE A N 1
ATOM 1206 C CA . PHE A 1 166 ? 15.561 -32.843 -6.333 1.00 59.69 166 PHE A CA 1
ATOM 1207 C C . PHE A 1 166 ? 15.468 -34.310 -6.753 1.00 59.69 166 PHE A C 1
ATOM 1209 O O . PHE A 1 166 ? 15.733 -35.199 -5.945 1.00 59.69 166 PHE A O 1
ATOM 1216 N N . ASN A 1 167 ? 15.080 -34.573 -8.002 1.00 66.50 167 ASN A N 1
ATOM 1217 C CA . ASN A 1 167 ? 15.126 -35.913 -8.579 1.00 66.50 167 ASN A CA 1
ATOM 1218 C C . ASN A 1 167 ? 16.301 -35.993 -9.5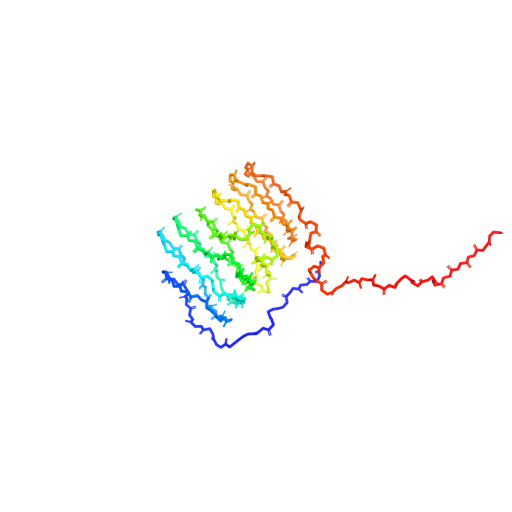62 1.00 66.50 167 ASN A C 1
ATOM 1220 O O . ASN A 1 167 ? 16.367 -35.226 -10.523 1.00 66.50 167 ASN A O 1
ATOM 1224 N N . ILE A 1 168 ? 17.242 -36.904 -9.311 1.00 66.38 168 ILE A N 1
ATOM 1225 C CA . ILE A 1 168 ? 18.356 -37.166 -10.224 1.00 66.38 168 ILE A CA 1
ATOM 1226 C C . ILE A 1 168 ? 17.821 -38.042 -11.362 1.00 66.38 168 ILE A C 1
ATOM 1228 O O . ILE A 1 168 ? 17.685 -39.252 -11.220 1.00 66.38 168 ILE A O 1
ATOM 1232 N N . ILE A 1 169 ? 17.522 -37.417 -12.502 1.00 73.88 169 ILE A N 1
ATOM 1233 C CA . ILE A 1 169 ? 16.968 -38.097 -13.686 1.00 73.88 169 ILE A CA 1
ATOM 1234 C C . ILE A 1 169 ? 17.994 -38.942 -14.453 1.00 73.88 169 ILE A C 1
ATOM 1236 O O . ILE A 1 169 ? 17.611 -39.843 -15.194 1.00 73.88 169 ILE A O 1
ATOM 1240 N N . SER A 1 170 ? 19.294 -38.687 -14.290 1.00 67.12 170 SER A N 1
ATOM 1241 C CA . SER A 1 170 ? 20.341 -39.595 -14.765 1.00 67.12 170 SER A CA 1
ATOM 1242 C C . SER A 1 170 ? 21.685 -39.288 -14.112 1.00 67.12 170 SER A C 1
ATOM 1244 O O . SER A 1 170 ? 21.955 -38.155 -13.714 1.00 67.12 170 SER A O 1
ATOM 1246 N N . TRP A 1 171 ? 22.539 -40.305 -14.043 1.00 78.19 171 TRP A N 1
ATOM 1247 C CA . TRP A 1 171 ? 23.936 -40.179 -13.657 1.00 78.19 171 TRP A CA 1
ATOM 1248 C C . TRP A 1 171 ? 24.783 -41.107 -14.529 1.00 78.19 171 TRP A C 1
ATOM 1250 O O . TRP A 1 171 ? 24.364 -42.225 -14.837 1.00 78.19 171 TRP A O 1
ATOM 1260 N N . LYS A 1 172 ? 25.962 -40.642 -14.950 1.00 63.72 172 LYS A N 1
ATOM 1261 C CA . LYS A 1 172 ? 26.900 -41.407 -15.776 1.00 63.72 172 LYS A CA 1
ATOM 1262 C C . LYS A 1 172 ? 28.287 -41.352 -15.144 1.00 63.72 172 LYS A C 1
ATOM 1264 O O . LYS A 1 172 ? 28.842 -40.268 -14.993 1.00 63.72 172 LYS A O 1
ATOM 1269 N N . ASN A 1 173 ? 28.840 -42.518 -14.821 1.00 56.78 173 ASN A N 1
ATOM 1270 C CA . ASN A 1 173 ? 30.258 -42.652 -14.499 1.00 56.78 173 ASN A CA 1
ATOM 1271 C C . ASN A 1 173 ? 31.117 -42.541 -15.755 1.00 56.78 173 ASN A C 1
ATOM 1273 O O . ASN A 1 173 ? 30.723 -43.031 -16.819 1.00 56.78 173 ASN A O 1
ATOM 1277 N N . LEU A 1 174 ? 32.288 -41.927 -15.589 1.00 56.88 174 LEU A N 1
ATOM 1278 C CA . LEU A 1 174 ? 33.396 -42.003 -16.538 1.00 56.88 174 LEU A CA 1
ATOM 1279 C C . LEU A 1 174 ? 34.104 -43.356 -16.431 1.00 56.88 174 LEU A C 1
ATOM 1281 O O . LEU A 1 174 ? 34.228 -43.861 -15.292 1.00 56.88 174 LEU A O 1
#

Foldseek 3Di:
DDADADPDDDDAPEEAEFADEDEEEHEYQEYAYEAAGEYEYDAEYEYEHQEEYAYYDQYEYEDDPRHAYEYADAYEYDDEEAYYHDNNLAQRRYEYHYHPRYAEYEYAYAHEARHEYHAARYEYHYAYAEEYEAYYHYVYHHYPHNYDYHHDPVCVPVDPDDPPDDDDPDDDDD

Radius of gyration: 17.54 Å; chains: 1; bounding box: 53×58×33 Å

Secondary structure (DSSP, 8-state):
-PPPPP---SS---EEESSEEE-S-EEESEEEE-TT-EEEE-SEEEEEESS-EEE-TT-EEEE-TT-EEEEEE-SEEEE-TTEEEETT--GGGEEEEE-TT--EEEE--SS-EEEEEEEEEEEEEE--SS-EEEEEEEEEEEE-SSPPEEE-GGGGGSSS--------------